Protein AF-A0A8H3HPG5-F1 (afdb_monomer_lite)

Sequence (96 aa):
MGSSAGSNLAAVIAQRASLNAPRIPIKLQILLVPAVDASRTVEDCSRWTQSMVEYENKFLLPVLNMLWLRDKYLPNPQDWTEPEASPMSSSIRGDT

pLDDT: mean 91.43, std 12.73, range [39.31, 98.19]

Secondary structure (DSSP, 8-state):
-EETHHHHHHHHHHHHHHHSSSPP------EES--------SS-GGGS-HHHHHTTT-TT--HHHHHHHHHHH--SGGGGGSTTT-GGG-------

Organism: NCBI:txid456999

Structure (mmCIF, N/CA/C/O backbone):
data_AF-A0A8H3HPG5-F1
#
_entry.id   AF-A0A8H3HPG5-F1
#
loop_
_atom_site.group_PDB
_atom_site.id
_atom_site.type_symbol
_atom_site.label_atom_id
_atom_site.label_alt_id
_atom_site.label_comp_id
_atom_site.label_asym_id
_atom_site.label_entity_id
_atom_site.label_seq_id
_atom_site.pdbx_PDB_ins_code
_atom_site.Cartn_x
_atom_site.Cartn_y
_atom_site.Cartn_z
_atom_site.occupancy
_atom_site.B_iso_or_equiv
_atom_site.auth_seq_id
_atom_site.auth_comp_id
_atom_site.auth_asym_id
_atom_site.auth_atom_id
_atom_site.pdbx_PDB_model_num
ATOM 1 N N . MET A 1 1 ? -0.595 -1.648 13.545 1.00 94.81 1 MET A N 1
ATOM 2 C CA . MET A 1 1 ? 0.809 -1.556 13.087 1.00 94.81 1 MET A CA 1
ATOM 3 C C . MET A 1 1 ? 0.970 -2.460 11.881 1.00 94.81 1 MET A C 1
ATOM 5 O O . MET A 1 1 ? 0.285 -3.474 11.836 1.00 94.81 1 MET A O 1
ATOM 9 N N . GLY A 1 2 ? 1.851 -2.116 10.948 1.00 97.56 2 GLY A N 1
ATOM 10 C CA . GLY A 1 2 ? 2.224 -2.980 9.833 1.00 97.56 2 GLY A CA 1
ATOM 11 C C . GLY A 1 2 ? 3.597 -2.621 9.266 1.00 97.56 2 GLY A C 1
ATOM 12 O O . GLY A 1 2 ? 4.189 -1.614 9.661 1.00 97.56 2 GLY A O 1
ATOM 13 N N . SER A 1 3 ? 4.088 -3.458 8.351 1.00 97.75 3 SER A N 1
ATOM 14 C CA . SER A 1 3 ? 5.255 -3.186 7.505 1.00 97.75 3 SER A CA 1
ATOM 15 C C . SER A 1 3 ? 4.934 -3.547 6.056 1.00 97.75 3 SER A C 1
ATOM 17 O O . SER A 1 3 ? 4.253 -4.550 5.832 1.00 97.75 3 SER A O 1
ATOM 19 N N . SER A 1 4 ? 5.401 -2.765 5.078 1.00 95.69 4 SER A N 1
ATOM 20 C CA . SER A 1 4 ? 5.184 -3.025 3.646 1.00 95.69 4 SER A CA 1
ATOM 21 C C . SER A 1 4 ? 3.691 -3.212 3.312 1.00 95.69 4 SER A C 1
ATOM 23 O O . SER A 1 4 ? 2.880 -2.341 3.641 1.00 95.69 4 SER A O 1
ATOM 25 N N . ALA A 1 5 ? 3.293 -4.341 2.719 1.00 96.00 5 ALA A N 1
ATOM 26 C CA . ALA A 1 5 ? 1.892 -4.694 2.472 1.00 96.00 5 ALA A CA 1
ATOM 27 C C . ALA A 1 5 ? 1.054 -4.795 3.765 1.00 96.00 5 ALA A C 1
ATOM 29 O O . ALA A 1 5 ? -0.121 -4.447 3.779 1.00 96.00 5 ALA A O 1
ATOM 30 N N . GLY A 1 6 ? 1.650 -5.177 4.898 1.00 97.62 6 GLY A N 1
ATOM 31 C CA . GLY A 1 6 ? 0.957 -5.146 6.189 1.00 97.62 6 GLY A CA 1
ATOM 32 C C . GLY A 1 6 ? 0.592 -3.723 6.630 1.00 97.62 6 GLY A C 1
ATOM 33 O O . GLY A 1 6 ? -0.414 -3.522 7.309 1.00 97.62 6 GLY A O 1
ATOM 34 N N . SER A 1 7 ? 1.376 -2.717 6.228 1.00 97.56 7 SER A N 1
ATOM 35 C CA . SER A 1 7 ? 1.024 -1.312 6.459 1.00 97.56 7 SER A CA 1
ATOM 36 C C . SER A 1 7 ? -0.112 -0.840 5.553 1.00 97.56 7 SER A C 1
ATOM 38 O O . SER A 1 7 ? -0.876 0.016 5.986 1.00 97.56 7 SER A O 1
ATOM 40 N N . ASN A 1 8 ? -0.260 -1.405 4.347 1.00 97.50 8 ASN A N 1
ATOM 41 C CA . ASN A 1 8 ? -1.441 -1.182 3.507 1.00 97.50 8 ASN A CA 1
ATOM 42 C C . ASN A 1 8 ? -2.708 -1.602 4.267 1.00 97.50 8 ASN A C 1
ATOM 44 O O . ASN A 1 8 ? -3.582 -0.780 4.523 1.00 97.50 8 ASN A O 1
ATOM 48 N N . LEU A 1 9 ? -2.732 -2.843 4.765 1.00 97.44 9 LEU A N 1
ATOM 49 C CA . LEU A 1 9 ? -3.852 -3.361 5.552 1.00 97.44 9 LEU A CA 1
ATOM 50 C C . LEU A 1 9 ? -4.110 -2.516 6.809 1.00 97.44 9 LEU A C 1
ATOM 52 O O . LEU A 1 9 ? -5.252 -2.185 7.119 1.00 97.44 9 LEU A O 1
ATOM 56 N N . ALA A 1 10 ? -3.053 -2.122 7.526 1.00 98.00 10 ALA A N 1
ATOM 57 C CA . ALA A 1 10 ? -3.184 -1.256 8.696 1.00 98.00 10 ALA A CA 1
ATOM 58 C C . ALA A 1 10 ? -3.735 0.142 8.349 1.00 98.00 10 ALA A C 1
ATOM 60 O O . ALA A 1 10 ? -4.429 0.736 9.179 1.00 98.00 10 ALA A O 1
ATOM 61 N N . ALA A 1 11 ? -3.433 0.671 7.158 1.00 97.31 11 ALA A N 1
ATOM 62 C CA . ALA A 1 11 ? -3.996 1.913 6.633 1.00 97.31 11 ALA A CA 1
ATOM 63 C C . ALA A 1 11 ? -5.489 1.769 6.333 1.00 97.31 11 ALA A C 1
ATOM 65 O O . ALA A 1 11 ? -6.295 2.525 6.879 1.00 97.31 11 ALA A O 1
ATOM 66 N N . VAL A 1 12 ? -5.858 0.740 5.569 1.00 96.75 12 VAL A N 1
ATOM 67 C CA . VAL A 1 12 ? -7.248 0.453 5.193 1.00 96.75 12 VAL A CA 1
ATOM 68 C C . VAL A 1 12 ? -8.116 0.200 6.425 1.00 96.75 12 VAL A C 1
ATOM 70 O O . VAL A 1 12 ? -9.180 0.798 6.557 1.00 96.75 12 VAL A O 1
ATOM 73 N N . ILE A 1 13 ? -7.657 -0.608 7.390 1.00 96.69 13 ILE A N 1
ATOM 74 C CA . ILE A 1 13 ? -8.405 -0.864 8.634 1.00 96.69 13 ILE A CA 1
ATOM 75 C C . ILE A 1 13 ? -8.664 0.435 9.400 1.00 96.69 13 ILE A C 1
ATOM 77 O O . ILE A 1 13 ? -9.768 0.633 9.902 1.00 96.69 13 ILE A O 1
ATOM 81 N N . ALA A 1 14 ? -7.682 1.336 9.486 1.00 96.25 14 ALA A N 1
ATOM 82 C CA . ALA A 1 14 ? -7.868 2.608 10.180 1.00 96.25 14 ALA A CA 1
ATOM 83 C C . ALA A 1 14 ? -8.868 3.524 9.457 1.00 96.25 14 ALA A C 1
ATOM 85 O O . ALA A 1 14 ? -9.685 4.170 10.114 1.00 96.25 14 ALA A O 1
ATOM 86 N N . GLN A 1 15 ? -8.848 3.550 8.121 1.00 94.94 15 GLN A N 1
ATOM 87 C CA . GLN A 1 15 ? -9.839 4.279 7.325 1.00 94.94 15 GLN A CA 1
ATOM 88 C C . GLN A 1 15 ? -11.243 3.690 7.505 1.00 94.94 15 GLN A C 1
ATOM 90 O O . GLN A 1 15 ? -12.179 4.413 7.831 1.00 94.94 15 GLN A O 1
ATOM 95 N N . ARG A 1 16 ? -11.397 2.366 7.400 1.00 94.69 16 ARG A N 1
ATOM 96 C CA . ARG A 1 16 ? -12.682 1.687 7.625 1.00 94.69 16 ARG A CA 1
ATOM 97 C C . ARG A 1 16 ? -13.201 1.895 9.053 1.00 94.69 16 ARG A C 1
ATOM 99 O O . ARG A 1 16 ? -14.383 2.160 9.235 1.00 94.69 16 ARG A O 1
ATOM 106 N N . ALA A 1 17 ? -12.326 1.859 10.058 1.00 95.44 17 ALA A N 1
ATOM 107 C CA . ALA A 1 17 ? -12.670 2.141 11.452 1.00 95.44 17 ALA A CA 1
ATOM 108 C C . ALA A 1 17 ? -13.184 3.577 11.665 1.00 95.44 17 ALA A C 1
ATOM 110 O O . ALA A 1 17 ? -14.094 3.785 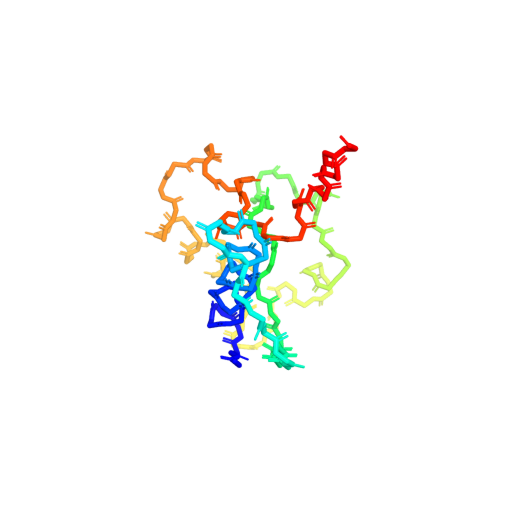12.472 1.00 95.44 17 ALA A O 1
ATOM 111 N N . SER A 1 18 ? -12.624 4.559 10.947 1.00 93.88 18 SER A N 1
ATOM 112 C CA . SER A 1 18 ? -13.030 5.967 11.049 1.00 93.88 18 SER A CA 1
ATOM 113 C C . SER A 1 18 ? -14.380 6.248 10.377 1.00 93.88 18 SER A C 1
ATOM 115 O O . SER A 1 18 ? -15.137 7.096 10.862 1.00 93.88 18 SER A O 1
ATOM 117 N N . LEU A 1 19 ? -14.688 5.508 9.308 1.00 92.69 19 LEU A N 1
ATOM 118 C CA . LEU A 1 19 ? -15.938 5.590 8.548 1.00 92.69 19 LEU A CA 1
ATOM 119 C C . LEU A 1 19 ? -17.058 4.696 9.106 1.00 92.69 19 LEU A C 1
ATOM 121 O O . LEU A 1 19 ? -18.200 4.813 8.675 1.00 92.69 19 LEU A O 1
ATOM 125 N N . ASN A 1 20 ? -16.755 3.801 10.051 1.00 93.94 20 ASN A N 1
ATOM 126 C CA . ASN A 1 20 ? -17.753 2.916 10.644 1.00 93.94 20 ASN A CA 1
ATOM 127 C C . ASN A 1 20 ? -18.781 3.684 11.498 1.00 93.94 20 ASN A C 1
ATOM 129 O O . ASN A 1 20 ? -18.470 4.726 12.080 1.00 93.94 20 ASN A O 1
ATOM 133 N N . ALA A 1 21 ? -19.981 3.118 11.643 1.0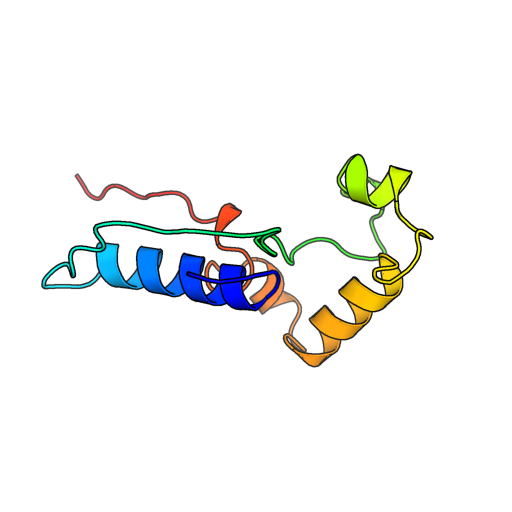0 93.94 21 ALA A N 1
ATOM 134 C CA . ALA A 1 21 ? -21.029 3.613 12.530 1.00 93.94 21 ALA A CA 1
ATOM 135 C C . ALA A 1 21 ? -21.441 2.502 13.526 1.00 93.94 21 ALA A C 1
ATOM 137 O O . ALA A 1 21 ? -22.121 1.558 13.124 1.00 93.94 21 ALA A O 1
ATOM 138 N N . PRO A 1 22 ? -21.042 2.579 14.815 1.00 94.12 22 PRO A N 1
ATOM 139 C CA . PRO A 1 22 ? -20.274 3.655 15.444 1.00 94.12 22 PRO A CA 1
ATOM 140 C C . PRO A 1 22 ? -18.789 3.650 15.048 1.00 94.12 22 PRO A C 1
ATOM 142 O O . PRO A 1 22 ? -18.199 2.606 14.755 1.00 94.12 22 PRO A O 1
ATOM 145 N N . ARG A 1 23 ? -18.168 4.835 15.099 1.00 95.38 23 ARG A N 1
ATOM 146 C CA . ARG A 1 23 ? -16.737 5.004 14.820 1.00 95.38 23 ARG A CA 1
ATOM 147 C C . ARG A 1 23 ? -15.904 4.219 15.829 1.00 95.38 23 ARG A C 1
ATOM 149 O O . ARG A 1 23 ? -16.108 4.341 17.036 1.00 95.38 23 ARG A O 1
ATOM 156 N N . ILE A 1 24 ? -14.908 3.484 15.339 1.00 97.12 24 ILE A N 1
ATOM 157 C CA . ILE A 1 24 ? -13.968 2.742 16.185 1.00 97.12 24 ILE A CA 1
ATOM 158 C C . ILE A 1 24 ? -12.713 3.607 16.398 1.00 97.12 24 ILE A C 1
ATOM 160 O O . ILE A 1 24 ? -12.013 3.919 15.432 1.00 97.12 24 ILE A O 1
ATOM 164 N N . PRO A 1 25 ? -12.395 4.028 17.638 1.00 95.88 25 PRO A N 1
ATOM 165 C CA . PRO A 1 25 ? -11.275 4.928 17.886 1.00 95.88 25 PRO A CA 1
ATOM 166 C C . PRO A 1 25 ? -9.928 4.192 17.824 1.00 95.88 25 PRO A C 1
ATOM 168 O O . PRO A 1 25 ? -9.522 3.528 18.777 1.00 95.88 25 PRO A O 1
ATOM 171 N N . ILE A 1 26 ? -9.186 4.379 16.731 1.00 95.94 26 ILE A N 1
ATOM 172 C CA . ILE A 1 26 ? -7.781 3.962 16.628 1.00 95.94 26 ILE A CA 1
ATOM 173 C C . ILE A 1 26 ? -6.896 5.045 17.253 1.00 95.94 26 ILE A C 1
ATOM 175 O O . ILE A 1 26 ? -6.856 6.175 16.777 1.00 95.94 26 ILE A O 1
ATOM 179 N N . LYS A 1 27 ? -6.201 4.714 18.347 1.00 97.44 27 LYS A N 1
ATOM 180 C CA . LYS A 1 27 ? -5.376 5.677 19.104 1.00 97.44 27 LYS A CA 1
ATOM 181 C C . LYS A 1 27 ? -3.982 5.893 18.521 1.00 97.44 27 LYS A C 1
ATOM 183 O O . LYS A 1 27 ? -3.402 6.953 18.722 1.00 97.44 27 LYS A O 1
ATOM 188 N N . LEU A 1 28 ? -3.443 4.889 17.835 1.00 97.19 28 LEU A N 1
ATOM 189 C CA . LEU A 1 28 ? -2.107 4.927 17.256 1.00 97.19 28 LEU A CA 1
ATOM 190 C C . LEU A 1 28 ? -2.053 4.049 16.009 1.00 97.19 28 LEU A C 1
ATOM 192 O O . LEU A 1 28 ? -2.513 2.906 16.018 1.00 97.19 28 LEU A O 1
ATOM 196 N N . GLN A 1 29 ? -1.429 4.571 14.959 1.00 97.31 29 GLN A N 1
ATOM 197 C CA . GLN A 1 29 ? -1.133 3.844 13.737 1.00 97.31 29 GLN A CA 1
ATOM 198 C C . GLN A 1 29 ? 0.365 3.954 13.443 1.00 97.31 29 GLN A C 1
ATOM 200 O O . GLN A 1 29 ? 0.906 5.048 13.334 1.00 97.31 29 GLN A O 1
ATOM 205 N N . ILE A 1 30 ? 1.030 2.804 13.326 1.00 98.00 30 ILE A N 1
ATOM 206 C CA . ILE A 1 30 ? 2.450 2.706 12.971 1.00 98.00 30 ILE A CA 1
ATOM 207 C C . ILE A 1 30 ? 2.531 2.020 11.611 1.00 9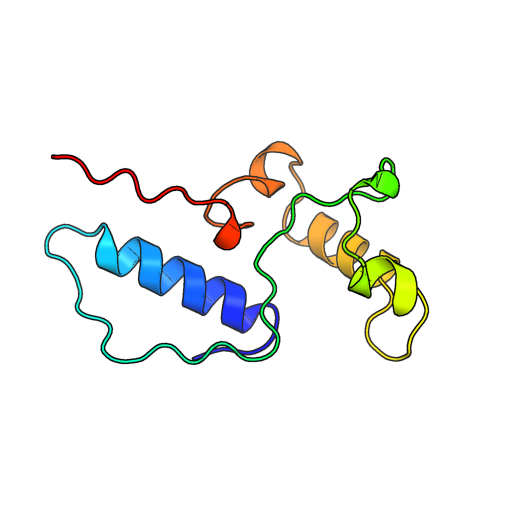8.00 30 ILE A C 1
ATOM 209 O O . ILE A 1 30 ? 2.107 0.864 11.488 1.00 98.00 30 ILE A O 1
ATOM 213 N N . LEU A 1 31 ? 3.044 2.742 10.616 1.00 98.19 31 LEU A N 1
ATOM 214 C CA . LEU A 1 31 ? 3.170 2.307 9.226 1.00 98.19 31 LEU A CA 1
ATOM 215 C C . LEU A 1 31 ? 4.651 2.294 8.840 1.00 98.19 31 LEU A C 1
ATOM 217 O O . LEU A 1 31 ? 5.243 3.347 8.614 1.00 98.19 31 LEU A O 1
ATOM 221 N N . LEU A 1 32 ? 5.261 1.111 8.776 1.00 97.94 32 LEU A N 1
ATOM 222 C CA . LEU A 1 32 ? 6.653 0.969 8.351 1.00 97.94 32 LEU A CA 1
ATOM 223 C C . LEU A 1 32 ? 6.704 0.708 6.838 1.00 97.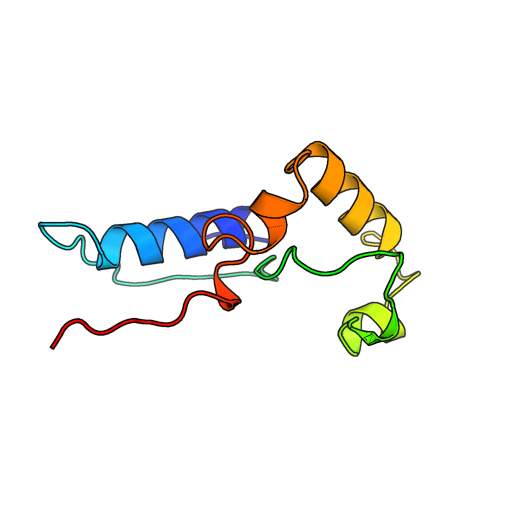94 32 LEU A C 1
ATOM 225 O O . LEU A 1 32 ? 6.015 -0.192 6.356 1.00 97.94 32 LEU A O 1
ATOM 229 N N . VAL A 1 33 ? 7.482 1.511 6.098 1.00 95.25 33 VAL A N 1
ATOM 230 C CA . VAL A 1 33 ? 7.683 1.426 4.629 1.00 95.25 33 VAL A CA 1
ATOM 231 C C . VAL A 1 33 ? 6.411 1.055 3.842 1.00 95.25 33 VAL A C 1
ATOM 233 O O . VAL A 1 33 ? 6.358 0.005 3.204 1.00 95.25 33 VAL A O 1
ATOM 236 N N . PRO A 1 34 ? 5.330 1.843 3.946 1.00 97.25 34 PRO A N 1
ATOM 237 C CA . PRO A 1 34 ? 4.007 1.354 3.599 1.00 97.25 34 PRO A CA 1
ATOM 238 C C . PRO A 1 34 ? 3.756 1.324 2.085 1.00 97.25 34 PRO A C 1
ATOM 240 O O . PRO A 1 34 ? 4.079 2.273 1.375 1.00 97.25 34 PRO A O 1
ATOM 243 N N . ALA A 1 35 ? 3.117 0.257 1.601 1.00 96.25 35 ALA A N 1
ATOM 244 C CA . ALA A 1 35 ? 2.568 0.214 0.247 1.00 96.25 35 ALA A CA 1
ATOM 245 C C . ALA A 1 35 ? 1.184 0.881 0.254 1.00 96.25 35 ALA A C 1
ATOM 247 O O . ALA A 1 35 ? 0.250 0.337 0.830 1.00 96.25 35 ALA A O 1
ATOM 248 N N . VAL A 1 36 ? 1.044 2.079 -0.312 1.00 95.75 36 VAL A N 1
ATOM 249 C CA . VAL A 1 36 ? -0.187 2.898 -0.175 1.00 95.75 36 VAL A CA 1
ATOM 250 C C . VAL A 1 36 ? -0.747 3.422 -1.495 1.00 95.75 36 VAL A C 1
ATOM 252 O O . VAL A 1 36 ? -1.781 4.084 -1.492 1.00 95.75 36 VAL A O 1
ATOM 255 N N . ASP A 1 37 ? -0.072 3.119 -2.600 1.00 95.44 37 ASP A N 1
ATOM 256 C CA . ASP A 1 37 ? -0.477 3.458 -3.961 1.00 95.44 37 ASP A CA 1
ATOM 257 C C . ASP A 1 37 ? -0.096 2.293 -4.887 1.00 95.44 37 ASP A C 1
ATOM 259 O O . ASP A 1 37 ? 1.085 2.018 -5.108 1.00 95.44 37 ASP A O 1
ATOM 263 N N . ALA A 1 38 ? -1.106 1.584 -5.385 1.00 95.69 38 ALA A N 1
ATOM 264 C CA . ALA A 1 38 ? -0.998 0.462 -6.311 1.00 95.69 38 ALA A CA 1
ATOM 265 C C . ALA A 1 38 ? -1.287 0.864 -7.772 1.00 95.69 38 ALA A C 1
ATOM 267 O O . ALA A 1 38 ? -1.227 0.014 -8.662 1.00 95.69 38 ALA A O 1
ATOM 268 N N . SER A 1 39 ? -1.573 2.148 -8.036 1.00 94.50 39 SER A N 1
ATOM 269 C CA . SER A 1 39 ? -2.053 2.644 -9.336 1.00 94.50 39 SER A CA 1
ATOM 270 C C . SER A 1 39 ? -0.976 2.757 -10.424 1.00 94.50 39 SER A C 1
ATOM 272 O O . SER A 1 39 ? -1.285 3.060 -11.576 1.00 94.50 39 SER A O 1
ATOM 274 N N . ARG A 1 40 ? 0.298 2.550 -10.073 1.00 94.06 40 ARG A N 1
ATOM 275 C CA . ARG A 1 40 ? 1.441 2.694 -10.990 1.00 94.06 40 ARG A CA 1
ATOM 276 C C . ARG A 1 40 ? 1.583 1.462 -11.873 1.00 94.06 40 ARG A C 1
ATOM 278 O O . ARG A 1 40 ? 1.371 0.341 -11.417 1.00 94.06 40 ARG A O 1
ATOM 285 N N . THR A 1 41 ? 1.974 1.650 -13.127 1.00 94.12 41 THR A N 1
ATOM 286 C CA . THR A 1 41 ? 2.047 0.560 -14.110 1.00 94.12 41 THR A CA 1
ATOM 287 C C . THR A 1 41 ? 3.373 0.590 -14.866 1.00 94.12 41 THR A C 1
ATOM 289 O O . THR A 1 41 ? 4.102 1.580 -14.790 1.00 94.12 41 THR A O 1
ATOM 292 N N . VAL A 1 42 ? 3.717 -0.504 -15.550 1.00 93.00 42 VAL A N 1
ATOM 293 C CA . VAL A 1 42 ? 4.952 -0.584 -16.356 1.00 93.00 42 VAL A CA 1
ATOM 294 C C . VAL A 1 42 ? 4.803 0.110 -17.712 1.00 93.00 42 VAL A C 1
ATOM 296 O O . VAL A 1 42 ? 5.794 0.485 -18.324 1.00 93.00 42 VAL A O 1
ATOM 299 N N . GLU A 1 43 ? 3.569 0.302 -18.177 1.00 93.50 43 GLU A N 1
ATOM 300 C CA . GLU A 1 43 ? 3.243 0.957 -19.447 1.00 93.50 43 GLU A CA 1
ATOM 301 C C . GLU A 1 43 ? 3.420 2.480 -19.376 1.00 93.50 43 GLU A C 1
ATOM 303 O O . GLU A 1 43 ? 3.644 3.119 -20.402 1.00 93.50 43 GLU A O 1
ATOM 308 N N . ASP A 1 44 ? 3.334 3.060 -18.174 1.00 93.50 44 ASP A N 1
ATOM 309 C CA . ASP A 1 44 ? 3.450 4.499 -17.940 1.00 93.50 44 ASP A CA 1
ATOM 310 C C . ASP A 1 44 ? 4.458 4.822 -16.824 1.00 93.50 44 ASP A C 1
ATOM 312 O O . ASP A 1 44 ? 4.119 5.269 -15.720 1.00 93.50 44 ASP A O 1
ATOM 316 N N . CYS A 1 45 ? 5.743 4.627 -17.134 1.00 93.00 45 CYS A N 1
ATOM 317 C CA . CYS A 1 45 ? 6.839 4.979 -16.231 1.00 93.00 45 CYS A CA 1
ATOM 318 C C . CYS A 1 45 ? 6.929 6.486 -15.937 1.00 93.00 45 CYS A C 1
ATOM 320 O O . CYS A 1 45 ? 7.548 6.873 -14.948 1.00 93.00 45 CYS A O 1
ATOM 322 N N . SER A 1 46 ? 6.287 7.353 -16.734 1.00 94.00 46 SER A N 1
ATOM 323 C CA . SER A 1 46 ? 6.266 8.803 -16.477 1.00 94.00 46 SER A CA 1
ATOM 324 C C . SER A 1 46 ? 5.551 9.155 -15.167 1.00 94.00 46 SER A C 1
ATOM 326 O O . SER A 1 46 ? 5.819 10.189 -14.557 1.00 94.00 46 SER A O 1
ATOM 328 N N . ARG A 1 47 ? 4.667 8.263 -14.703 1.00 92.25 47 ARG A N 1
ATOM 329 C CA . ARG A 1 47 ? 3.930 8.402 -13.445 1.00 92.25 47 ARG A CA 1
ATOM 330 C C . ARG A 1 47 ? 4.632 7.764 -12.254 1.00 92.25 47 ARG A C 1
ATOM 332 O O . ARG A 1 47 ? 4.065 7.799 -11.161 1.00 92.25 47 ARG A O 1
ATOM 339 N N . TRP A 1 48 ? 5.804 7.157 -12.424 1.00 95.06 48 TRP A N 1
ATOM 340 C CA . TRP A 1 48 ? 6.548 6.579 -11.307 1.00 95.06 48 TRP A CA 1
ATOM 341 C C . TRP A 1 48 ? 6.998 7.660 -10.324 1.00 95.06 48 TRP A C 1
ATOM 343 O O . TRP A 1 48 ? 7.230 8.812 -10.688 1.00 95.06 48 TRP A O 1
ATOM 353 N N . THR A 1 49 ? 7.111 7.298 -9.047 1.00 94.19 49 THR A N 1
ATOM 354 C CA . THR A 1 49 ? 7.706 8.204 -8.062 1.00 94.19 49 THR A CA 1
ATOM 355 C C . THR A 1 49 ? 9.205 8.335 -8.317 1.00 94.19 49 THR A C 1
ATOM 357 O O . THR A 1 49 ? 9.838 7.427 -8.859 1.00 94.19 49 THR A O 1
ATOM 360 N N . GLN A 1 50 ? 9.808 9.426 -7.838 1.00 96.12 50 GLN A N 1
ATOM 361 C CA . GLN A 1 50 ? 11.261 9.602 -7.899 1.00 96.12 50 GLN A CA 1
ATOM 362 C C . GLN A 1 50 ? 12.013 8.399 -7.300 1.00 96.12 50 GLN A C 1
ATOM 364 O O . GLN A 1 50 ? 13.012 7.957 -7.858 1.00 96.12 50 GLN A O 1
ATOM 369 N N . SER A 1 51 ? 11.503 7.826 -6.202 1.00 93.75 51 SER A N 1
ATOM 370 C CA . SER A 1 51 ? 12.101 6.646 -5.571 1.00 93.75 51 SER A CA 1
ATOM 371 C C . SER A 1 51 ? 11.964 5.373 -6.409 1.00 93.75 51 SER A C 1
ATOM 373 O O . SER A 1 51 ? 12.880 4.562 -6.420 1.00 93.75 51 SER A O 1
ATOM 375 N N . MET A 1 52 ? 10.863 5.181 -7.138 1.00 94.81 52 MET A N 1
ATOM 376 C CA . MET A 1 52 ? 10.745 4.046 -8.059 1.00 94.81 52 MET A CA 1
ATOM 377 C C . MET A 1 52 ? 11.782 4.144 -9.181 1.00 94.81 52 MET A C 1
ATOM 379 O O . MET A 1 52 ? 12.397 3.141 -9.513 1.00 94.81 52 MET A O 1
ATOM 383 N N . VAL A 1 53 ? 12.023 5.346 -9.715 1.00 95.50 53 VAL A N 1
ATOM 384 C CA . VAL A 1 53 ? 13.034 5.567 -10.762 1.00 95.50 53 VAL A CA 1
ATOM 385 C C . VAL A 1 53 ? 14.454 5.377 -10.217 1.00 95.50 53 VAL A C 1
ATOM 387 O O . VAL A 1 53 ? 15.247 4.633 -10.783 1.00 95.50 53 VAL A O 1
ATOM 390 N N . GLU A 1 54 ? 14.788 6.012 -9.092 1.00 95.38 54 GLU A N 1
ATOM 391 C CA . GLU A 1 54 ? 16.141 5.967 -8.513 1.00 95.38 54 GLU A CA 1
ATOM 392 C C . GLU A 1 54 ? 16.528 4.563 -8.012 1.00 95.38 54 GLU A C 1
ATOM 394 O O . GLU A 1 54 ? 17.694 4.163 -8.096 1.00 95.38 54 GLU A O 1
ATOM 399 N N . TYR A 1 55 ? 15.551 3.801 -7.506 1.00 93.44 55 TYR A N 1
ATOM 400 C CA . TYR A 1 55 ? 15.765 2.484 -6.904 1.00 93.44 55 TYR A CA 1
ATOM 401 C C . TYR A 1 55 ? 15.200 1.324 -7.737 1.00 93.44 55 TYR A C 1
ATOM 403 O O . TYR A 1 55 ? 15.104 0.211 -7.220 1.00 93.44 55 TYR A O 1
ATOM 411 N N . GLU A 1 56 ? 14.899 1.543 -9.022 1.00 94.38 56 GLU A N 1
ATOM 412 C CA . GLU A 1 56 ? 14.237 0.577 -9.918 1.00 94.38 56 GLU A CA 1
ATOM 413 C C . GLU A 1 56 ? 14.837 -0.836 -9.847 1.00 94.38 56 GLU A C 1
ATOM 415 O O . GLU A 1 56 ? 14.112 -1.828 -9.762 1.00 94.38 56 GLU A O 1
ATOM 420 N N . ASN A 1 57 ? 16.173 -0.906 -9.837 1.00 93.00 57 ASN A N 1
ATOM 421 C CA . ASN A 1 57 ? 16.963 -2.138 -9.904 1.00 93.00 57 ASN A CA 1
ATOM 422 C C . ASN A 1 57 ? 17.711 -2.456 -8.594 1.00 93.00 57 ASN A C 1
ATOM 424 O O . ASN A 1 57 ? 18.675 -3.226 -8.589 1.00 93.00 57 ASN A O 1
ATOM 428 N N . LYS A 1 58 ? 17.338 -1.827 -7.473 1.00 87.75 58 LYS A N 1
ATOM 429 C CA . LYS A 1 58 ? 18.044 -2.008 -6.194 1.00 87.75 58 LYS A CA 1
ATOM 430 C C . LYS A 1 58 ? 17.630 -3.309 -5.500 1.00 87.75 58 LYS A C 1
ATOM 432 O O . LYS A 1 58 ? 16.518 -3.810 -5.653 1.00 87.75 58 LYS A O 1
ATOM 437 N N . PHE A 1 59 ? 18.581 -3.878 -4.756 1.00 74.69 59 PHE A N 1
ATOM 438 C CA . PHE A 1 59 ? 18.487 -5.221 -4.179 1.00 74.69 59 PHE A CA 1
ATOM 439 C C . PHE A 1 59 ? 17.257 -5.377 -3.256 1.00 74.69 59 PHE A C 1
ATOM 441 O O . PHE A 1 59 ? 16.906 -4.450 -2.530 1.00 74.69 59 PHE A O 1
ATOM 448 N N . LEU A 1 60 ? 16.642 -6.570 -3.277 1.00 83.69 60 LEU A N 1
ATOM 449 C CA . LEU A 1 60 ? 15.422 -7.024 -2.569 1.00 83.69 60 LEU A CA 1
ATOM 450 C C . LEU A 1 60 ? 14.059 -6.562 -3.106 1.00 83.69 60 LEU A C 1
ATOM 452 O O . LEU A 1 60 ? 13.130 -7.365 -3.058 1.00 83.69 60 LEU A O 1
ATOM 456 N N . LEU A 1 61 ? 13.911 -5.339 -3.624 1.00 89.81 61 LEU A N 1
ATOM 457 C CA . LEU A 1 61 ? 12.609 -4.823 -4.087 1.00 89.81 61 LEU A CA 1
ATOM 458 C C . LEU A 1 61 ? 12.678 -4.135 -5.466 1.00 89.81 61 LEU A C 1
ATOM 460 O O . LEU A 1 61 ? 12.340 -2.953 -5.559 1.00 89.81 61 LEU A O 1
ATOM 464 N N . PRO A 1 62 ? 13.078 -4.834 -6.551 1.00 94.88 62 PRO A N 1
ATOM 465 C CA . PRO A 1 62 ? 12.979 -4.266 -7.892 1.00 94.88 62 PRO A CA 1
ATOM 466 C C . PRO A 1 62 ? 11.543 -3.842 -8.210 1.00 94.88 62 PRO A C 1
ATOM 468 O O . PRO A 1 62 ? 10.595 -4.570 -7.896 1.00 94.88 62 PRO A O 1
ATOM 471 N N . VAL A 1 63 ? 11.375 -2.699 -8.876 1.00 95.44 63 VAL A N 1
ATOM 472 C CA . VAL A 1 63 ? 10.044 -2.142 -9.177 1.00 95.44 63 VAL A CA 1
ATOM 473 C C . VAL A 1 63 ? 9.197 -3.128 -9.979 1.00 95.44 63 VAL A C 1
ATOM 475 O O . VAL A 1 63 ? 8.037 -3.355 -9.641 1.00 95.44 63 VAL A O 1
ATOM 478 N N . LEU A 1 64 ? 9.785 -3.799 -10.971 1.00 95.25 64 LEU A N 1
ATOM 479 C CA . LEU A 1 64 ? 9.075 -4.796 -11.777 1.00 95.25 64 LEU A CA 1
ATOM 480 C C . LEU A 1 64 ? 8.587 -5.993 -10.947 1.00 95.25 64 LEU A C 1
ATOM 482 O O . LEU A 1 64 ? 7.484 -6.484 -11.176 1.00 95.25 64 LEU A O 1
ATOM 486 N N . ASN A 1 65 ? 9.350 -6.424 -9.936 1.00 95.38 65 ASN A N 1
ATOM 487 C CA . ASN A 1 65 ? 8.916 -7.498 -9.039 1.00 95.38 65 ASN A CA 1
ATOM 488 C C . ASN A 1 65 ? 7.739 -7.046 -8.166 1.00 95.38 65 ASN A C 1
ATOM 490 O O . ASN A 1 65 ? 6.809 -7.818 -7.942 1.00 95.38 65 ASN A O 1
ATOM 494 N N . MET A 1 66 ? 7.758 -5.795 -7.698 1.00 95.25 66 MET A N 1
ATOM 495 C CA . MET A 1 66 ? 6.654 -5.219 -6.926 1.00 95.25 66 MET A CA 1
ATOM 496 C C . MET A 1 66 ? 5.376 -5.098 -7.759 1.00 95.25 66 MET A C 1
ATOM 498 O O . MET A 1 66 ? 4.300 -5.449 -7.277 1.00 95.25 66 MET A O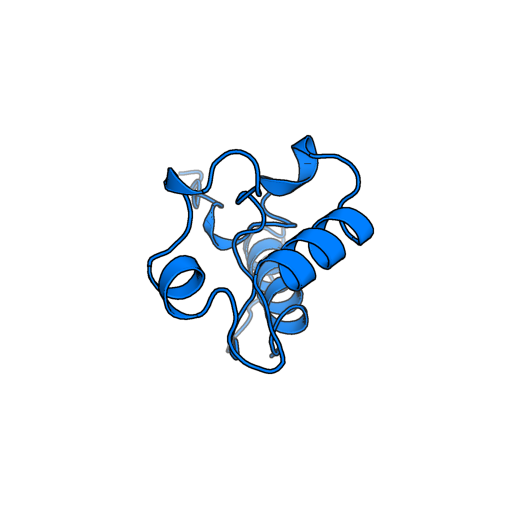 1
ATOM 502 N N . LEU A 1 67 ? 5.488 -4.658 -9.015 1.00 95.81 67 LEU A N 1
ATOM 503 C CA . LEU A 1 67 ? 4.354 -4.553 -9.936 1.00 95.81 67 LEU A CA 1
ATOM 504 C C . LEU A 1 67 ? 3.806 -5.937 -10.319 1.00 95.81 67 LEU A C 1
ATOM 506 O O . LEU A 1 67 ? 2.595 -6.137 -10.304 1.00 95.81 67 LEU A O 1
ATOM 510 N N . TRP A 1 68 ? 4.677 -6.930 -10.517 1.00 95.38 68 TRP A N 1
ATOM 511 C CA . TRP A 1 68 ? 4.257 -8.318 -10.720 1.00 95.38 68 TRP A CA 1
ATOM 512 C C . TRP A 1 68 ? 3.522 -8.896 -9.499 1.00 95.38 68 TRP A C 1
ATOM 514 O O . TRP A 1 68 ? 2.494 -9.554 -9.649 1.00 95.38 68 TRP A O 1
ATOM 524 N N . LEU A 1 69 ? 4.000 -8.632 -8.275 1.00 95.69 69 LEU A N 1
ATOM 525 C CA . LEU A 1 69 ? 3.305 -9.038 -7.045 1.00 95.69 69 LEU A CA 1
ATOM 526 C C . LEU A 1 69 ? 1.938 -8.353 -6.915 1.00 95.69 69 LEU A C 1
ATOM 528 O O . LEU A 1 69 ? 0.961 -9.006 -6.545 1.00 95.69 69 LEU A O 1
ATOM 532 N N . ARG A 1 70 ? 1.856 -7.061 -7.258 1.00 96.06 70 ARG A N 1
ATOM 533 C CA . ARG A 1 70 ? 0.599 -6.304 -7.324 1.00 96.06 70 ARG A CA 1
ATOM 534 C C . ARG A 1 70 ? -0.379 -6.952 -8.302 1.00 96.06 70 ARG A C 1
ATOM 536 O O . ARG A 1 70 ? -1.523 -7.148 -7.9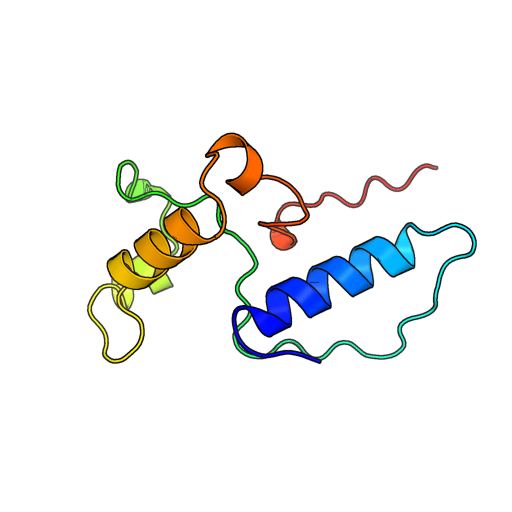16 1.00 96.06 70 ARG A O 1
ATOM 543 N N . ASP A 1 71 ? 0.060 -7.372 -9.491 1.00 96.69 71 ASP A N 1
ATOM 544 C CA . ASP A 1 71 ? -0.797 -8.062 -10.477 1.00 96.69 71 ASP A CA 1
ATOM 545 C C . ASP A 1 71 ? -1.337 -9.400 -9.969 1.00 96.69 71 ASP A C 1
ATOM 547 O O . ASP A 1 71 ? -2.464 -9.785 -10.276 1.00 96.69 71 ASP A O 1
ATOM 551 N N . LYS A 1 72 ? -0.545 -10.128 -9.172 1.00 96.62 72 LYS A N 1
ATOM 552 C CA . LYS A 1 72 ? -0.998 -11.378 -8.546 1.00 96.62 72 LYS A CA 1
ATOM 553 C C . LYS A 1 72 ? -2.030 -11.143 -7.449 1.00 96.62 72 LYS A C 1
ATOM 555 O O . LYS A 1 72 ? -2.917 -11.973 -7.277 1.00 96.62 72 LYS A O 1
ATOM 560 N N . TYR A 1 73 ? -1.890 -10.055 -6.697 1.00 96.31 73 TYR A N 1
ATOM 561 C CA . TYR A 1 73 ? -2.784 -9.723 -5.590 1.00 96.31 73 TYR A CA 1
ATOM 562 C C . TYR A 1 73 ? -4.071 -9.021 -6.057 1.00 96.31 73 TYR A C 1
ATOM 564 O O . TYR A 1 73 ? -5.139 -9.275 -5.508 1.00 96.31 73 TYR A O 1
ATOM 572 N N . LEU A 1 74 ? -3.976 -8.180 -7.090 1.00 96.88 74 LEU A N 1
ATOM 573 C CA . LEU A 1 74 ? -5.059 -7.380 -7.665 1.00 96.88 74 LEU A CA 1
ATOM 574 C C . LEU A 1 74 ? -5.150 -7.658 -9.174 1.00 96.88 74 LEU A C 1
ATOM 576 O O . LEU A 1 74 ? -4.636 -6.872 -9.976 1.00 96.88 74 LEU A O 1
ATOM 580 N N . PRO A 1 75 ? -5.781 -8.772 -9.585 1.00 96.50 75 PRO A N 1
ATOM 581 C CA . PRO A 1 75 ? -5.813 -9.171 -10.990 1.00 96.50 75 PRO A CA 1
ATOM 582 C C . PRO A 1 75 ? -6.657 -8.235 -11.866 1.00 96.50 75 PRO A C 1
ATOM 584 O O . PRO A 1 75 ? -6.464 -8.218 -13.080 1.00 96.50 75 PRO A O 1
ATOM 587 N N . ASN A 1 76 ? -7.576 -7.455 -11.282 1.00 97.31 76 ASN A N 1
ATOM 588 C CA . ASN A 1 76 ? -8.385 -6.493 -12.024 1.00 97.31 76 ASN A CA 1
ATOM 589 C C . ASN A 1 76 ? -7.761 -5.091 -11.921 1.00 97.31 76 ASN A C 1
ATOM 591 O O . ASN A 1 76 ? -7.685 -4.545 -10.819 1.00 97.31 76 ASN A O 1
ATOM 595 N N . PRO A 1 77 ? -7.386 -4.449 -13.043 1.00 95.19 77 PRO A N 1
ATOM 596 C CA . PRO A 1 77 ? -6.786 -3.112 -13.018 1.00 95.19 77 PRO A CA 1
ATOM 597 C C . PRO A 1 77 ? -7.675 -2.013 -12.424 1.00 95.19 77 PRO A C 1
ATOM 599 O O . PRO A 1 77 ? -7.169 -1.003 -11.945 1.00 95.19 77 PRO A O 1
ATOM 602 N N . GLN A 1 78 ? -8.997 -2.206 -12.445 1.00 94.88 78 GLN A N 1
ATOM 603 C CA . GLN A 1 78 ? -9.958 -1.271 -11.849 1.00 94.88 78 GLN A CA 1
ATOM 604 C C . GLN A 1 78 ? -9.780 -1.168 -10.327 1.00 94.88 78 GLN A C 1
ATOM 606 O O . GLN A 1 78 ? -9.949 -0.090 -9.768 1.00 94.88 78 GLN A O 1
ATOM 611 N N . ASP A 1 79 ? -9.345 -2.252 -9.677 1.00 95.50 79 ASP A N 1
ATOM 612 C CA . ASP A 1 79 ? -9.175 -2.302 -8.224 1.00 95.50 79 ASP A CA 1
ATOM 613 C C . ASP A 1 79 ? -7.935 -1.515 -7.763 1.00 95.50 79 ASP A C 1
ATOM 615 O O . ASP A 1 79 ? -7.808 -1.178 -6.589 1.00 95.50 79 ASP A O 1
ATOM 619 N N . TRP A 1 80 ? -6.994 -1.200 -8.663 1.00 95.31 80 TRP A N 1
ATOM 620 C CA . TRP A 1 80 ? -5.706 -0.593 -8.298 1.00 95.31 80 TRP A CA 1
ATOM 621 C C . TRP A 1 80 ? -5.846 0.817 -7.732 1.00 95.31 80 TRP A C 1
ATOM 623 O O . TRP A 1 80 ? -4.993 1.255 -6.961 1.00 95.31 80 TRP A O 1
ATOM 633 N N . THR A 1 81 ? -6.897 1.540 -8.110 1.00 94.12 81 THR A N 1
ATOM 634 C CA . THR A 1 81 ? -7.177 2.898 -7.624 1.00 94.12 81 THR A CA 1
ATOM 635 C C . THR A 1 81 ? -8.136 2.934 -6.443 1.00 94.12 81 THR A C 1
ATOM 637 O O . THR A 1 81 ? -8.310 3.999 -5.851 1.00 94.12 81 THR A O 1
ATOM 640 N N . GLU A 1 82 ? -8.744 1.803 -6.089 1.00 94.88 82 GLU A N 1
ATOM 641 C CA . GLU A 1 82 ? -9.702 1.744 -4.990 1.00 94.88 82 GLU A CA 1
ATOM 642 C C . GLU A 1 82 ? -9.008 1.997 -3.642 1.00 94.88 82 GLU A C 1
ATOM 644 O O . GLU A 1 82 ? -7.841 1.621 -3.471 1.00 94.88 82 GLU A O 1
ATOM 649 N N . PRO A 1 83 ? -9.695 2.605 -2.657 1.00 93.94 83 PRO A N 1
ATOM 650 C CA . PRO A 1 83 ? -9.114 2.909 -1.346 1.00 93.94 83 PRO A CA 1
ATOM 651 C C . PRO A 1 83 ? -8.505 1.694 -0.628 1.00 93.94 83 PRO A C 1
ATOM 653 O O . PRO A 1 83 ? -7.560 1.841 0.144 1.00 93.94 83 PRO A O 1
ATOM 656 N N . GLU A 1 84 ? -9.009 0.490 -0.900 1.00 94.06 84 GLU A N 1
ATOM 657 C CA . GLU A 1 84 ? -8.522 -0.777 -0.340 1.00 94.06 84 GLU A CA 1
ATOM 658 C C . GLU A 1 84 ? -7.140 -1.169 -0.865 1.00 94.06 84 GLU A C 1
ATOM 660 O O . GLU A 1 84 ? -6.380 -1.826 -0.159 1.00 94.06 84 GLU A O 1
ATOM 665 N N . ALA A 1 85 ? -6.811 -0.783 -2.096 1.00 96.12 85 ALA A N 1
ATOM 666 C CA . ALA A 1 85 ? -5.510 -1.034 -2.705 1.00 96.12 85 ALA A CA 1
ATOM 667 C C . ALA A 1 85 ? -4.578 0.174 -2.551 1.00 96.12 85 ALA A C 1
ATOM 669 O O . ALA A 1 85 ? -3.392 0.020 -2.249 1.00 96.12 85 ALA A O 1
ATOM 670 N N . SER A 1 86 ? -5.135 1.373 -2.718 1.00 96.38 86 SER A N 1
ATOM 671 C CA . SER A 1 86 ? -4.439 2.657 -2.740 1.00 96.38 86 SER A CA 1
ATOM 672 C C . SER A 1 86 ? -4.990 3.612 -1.674 1.00 96.38 86 SER A C 1
ATOM 674 O O . SER A 1 86 ? -5.570 4.650 -2.004 1.00 96.38 86 SER A O 1
ATOM 676 N N . PRO A 1 87 ? -4.791 3.320 -0.373 1.00 95.12 87 PRO A N 1
ATOM 677 C CA . PRO A 1 87 ? -5.331 4.139 0.713 1.00 95.12 87 PRO A CA 1
ATOM 678 C C . PRO A 1 87 ? -4.792 5.579 0.728 1.00 95.12 87 PRO A C 1
ATOM 680 O O . PRO A 1 87 ? -5.385 6.440 1.370 1.00 95.12 87 PRO A O 1
ATOM 683 N N . MET A 1 88 ? -3.700 5.889 0.018 1.00 92.25 88 MET A N 1
ATOM 684 C CA . MET A 1 88 ? -3.230 7.273 -0.155 1.00 92.25 88 MET A CA 1
ATOM 685 C C . MET A 1 88 ? -4.187 8.122 -1.006 1.00 92.25 88 MET A C 1
ATOM 687 O O . MET A 1 88 ? -4.246 9.337 -0.835 1.00 92.25 88 MET A O 1
ATOM 691 N N . SER A 1 89 ? -4.931 7.497 -1.918 1.00 81.44 89 SER A N 1
ATOM 692 C CA . SER A 1 89 ? -5.815 8.182 -2.864 1.00 81.44 89 SER A CA 1
ATOM 693 C C . SER A 1 89 ? -7.209 8.463 -2.300 1.00 81.44 89 SER A C 1
ATOM 695 O O . SER A 1 89 ? -8.000 9.142 -2.954 1.00 81.44 89 SER A O 1
ATOM 697 N N . SER A 1 90 ? -7.526 7.988 -1.089 1.00 66.00 90 SER A N 1
ATOM 698 C CA . SER A 1 90 ? -8.810 8.275 -0.454 1.00 66.00 90 SER A CA 1
ATOM 699 C C . SER A 1 90 ? -8.897 9.766 -0.110 1.00 66.00 90 SER A C 1
ATOM 701 O O . SER A 1 90 ? -8.219 10.238 0.807 1.00 66.00 90 SER A O 1
ATOM 703 N N . SER A 1 91 ? -9.742 10.526 -0.810 1.00 56.69 91 SER A N 1
ATOM 704 C CA . SER A 1 91 ? -10.135 11.838 -0.303 1.00 56.69 91 SER A CA 1
ATOM 705 C C . SER A 1 91 ? -11.033 11.628 0.913 1.00 56.69 91 SER A C 1
ATOM 707 O O . SER A 1 91 ? -11.975 10.834 0.886 1.00 56.69 91 SER A O 1
ATOM 709 N N . ILE A 1 92 ? -10.738 12.323 2.011 1.00 48.72 92 ILE A N 1
ATOM 710 C CA . ILE A 1 92 ? -11.671 12.400 3.132 1.00 48.72 92 ILE A CA 1
ATOM 711 C C . ILE A 1 92 ? -12.825 13.273 2.637 1.00 48.72 92 ILE A C 1
ATOM 713 O O . ILE A 1 92 ? -12.760 14.499 2.723 1.00 48.72 92 ILE A O 1
ATOM 717 N N . ARG A 1 93 ? -13.873 12.667 2.069 1.00 44.59 93 ARG A N 1
ATOM 718 C CA . ARG A 1 93 ? -15.168 13.344 1.977 1.00 44.59 93 ARG A CA 1
ATOM 719 C C . ARG A 1 93 ? -15.683 13.451 3.405 1.00 44.59 93 ARG A C 1
ATOM 721 O O . ARG A 1 93 ? -16.200 12.493 3.968 1.00 44.59 93 ARG A O 1
ATOM 728 N N . GLY A 1 94 ? -15.414 14.595 4.026 1.00 43.16 94 GLY A N 1
ATOM 729 C CA . GLY A 1 94 ? -16.157 15.012 5.199 1.00 43.16 94 GLY A CA 1
ATOM 730 C C . GLY A 1 94 ? -17.575 15.286 4.735 1.00 43.16 94 GLY A C 1
ATOM 731 O O . GLY A 1 94 ? -17.813 16.313 4.105 1.00 43.16 94 GLY A O 1
ATOM 732 N N . ASP A 1 95 ? -18.482 14.349 4.989 1.00 40.38 95 ASP A N 1
ATOM 733 C CA . ASP A 1 95 ? -19.900 14.673 4.983 1.00 40.38 95 ASP A CA 1
ATOM 734 C C . ASP A 1 95 ? -20.108 15.702 6.103 1.00 40.38 95 ASP A C 1
ATOM 736 O O . ASP A 1 95 ? -19.824 15.437 7.276 1.00 40.38 95 ASP A O 1
ATOM 740 N N . THR A 1 96 ? -20.457 16.916 5.677 1.00 39.31 96 THR A N 1
ATOM 741 C CA . THR A 1 96 ? -20.892 18.054 6.498 1.00 39.31 96 THR A CA 1
ATOM 742 C C . THR A 1 96 ? -22.151 17.730 7.279 1.00 39.31 96 THR A C 1
ATOM 744 O O . THR A 1 96 ? -23.058 17.137 6.651 1.00 39.31 96 THR A O 1
#

Radius of gyration: 14.78 Å; chains: 1; bounding box: 40×29×39 Å

Foldseek 3Di:
DAEEDGLLVLLLVQVCQCVDVVRHDDPDRDYHNYQAAQLDDPVCCVPDDPCCVVCCPPPPCHPVVVNVVSCVVCVDSVCRQPCSNHVVNDDPPPPD

InterPro domains:
  IPR013094 Alpha/beta hydrolase fold-3 [PF07859] (1-90)
  IPR029058 Alpha/Beta hydrolase fold [G3DSA:3.40.50.1820] (1-95)
  IPR029058 Alpha/Beta hydrolase fold [SSF53474] (1-89)